Protein AF-A0A6B3EJI3-F1 (afdb_monomer_lite)

Sequence (1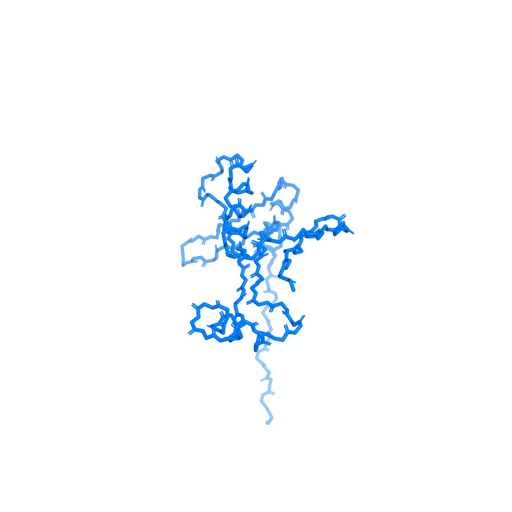16 aa):
TTHITARAGGRTWTFPTDGRPLTAFAAALRALSEAQLPHDGGCHFYGWAAFELAHLLHADPAATGDGPLLHALIPSVEVTLTGEETVVRAVDEAWLRKVADLLAEPTARQAPPEGR

pLDDT: mean 86.93, std 10.07, range [55.5, 97.5]

Structure (mmCIF, N/CA/C/O backbone):
data_AF-A0A6B3EJI3-F1
#
_entry.id   AF-A0A6B3EJI3-F1
#
loop_
_atom_site.group_PDB
_atom_site.id
_atom_site.type_symbol
_atom_site.label_atom_id
_atom_site.label_alt_id
_atom_site.label_comp_id
_atom_site.label_asym_id
_atom_site.label_entity_id
_atom_site.label_seq_id
_atom_site.pdbx_PDB_ins_code
_atom_site.Cartn_x
_atom_site.Cartn_y
_atom_site.Cartn_z
_atom_site.occupancy
_atom_site.B_iso_or_equiv
_atom_site.auth_seq_id
_atom_site.auth_comp_id
_atom_site.auth_asym_id
_atom_site.auth_atom_id
_atom_site.pdbx_PDB_model_num
ATOM 1 N N . THR A 1 1 ? 9.572 -6.338 -20.079 1.00 73.62 1 THR A N 1
ATOM 2 C CA . THR A 1 1 ? 8.275 -5.626 -19.997 1.00 73.62 1 THR A CA 1
ATOM 3 C C . THR A 1 1 ? 7.861 -5.497 -18.551 1.00 73.62 1 THR A C 1
ATOM 5 O O . THR A 1 1 ? 7.839 -6.504 -17.856 1.00 73.62 1 THR A O 1
ATOM 8 N N . THR A 1 2 ? 7.559 -4.289 -18.079 1.00 87.31 2 THR A N 1
ATOM 9 C CA . THR A 1 2 ? 7.134 -4.050 -16.693 1.00 87.31 2 THR A CA 1
ATOM 10 C C . THR A 1 2 ? 5.658 -4.389 -16.494 1.00 87.31 2 THR A C 1
ATOM 12 O O . THR A 1 2 ? 4.819 -4.140 -17.368 1.00 87.31 2 THR A O 1
ATOM 15 N N . HIS A 1 3 ? 5.329 -4.932 -15.328 1.00 93.50 3 HIS A N 1
ATOM 16 C CA . HIS A 1 3 ? 3.980 -5.337 -14.952 1.00 93.50 3 HIS A CA 1
ATOM 17 C C . HIS A 1 3 ? 3.655 -4.854 -13.535 1.00 93.50 3 HIS A C 1
ATOM 19 O O . HIS A 1 3 ? 4.554 -4.594 -12.738 1.00 93.50 3 HIS A O 1
ATOM 25 N N . ILE A 1 4 ? 2.367 -4.747 -13.222 1.00 95.06 4 ILE A N 1
ATOM 26 C CA . ILE A 1 4 ? 1.876 -4.563 -11.854 1.00 95.06 4 ILE A CA 1
ATOM 27 C C . ILE A 1 4 ? 1.189 -5.849 -11.435 1.00 95.06 4 ILE A C 1
ATOM 29 O O . ILE A 1 4 ? 0.410 -6.422 -12.198 1.00 95.06 4 ILE A O 1
ATOM 33 N N . THR A 1 5 ? 1.463 -6.276 -10.208 1.00 95.88 5 THR A N 1
ATOM 34 C CA . THR A 1 5 ? 0.767 -7.392 -9.577 1.00 95.88 5 THR A CA 1
ATOM 35 C C . THR A 1 5 ? -0.095 -6.861 -8.439 1.00 95.88 5 THR A C 1
ATOM 37 O O . THR A 1 5 ? 0.418 -6.230 -7.519 1.00 95.88 5 THR A O 1
ATOM 40 N N . ALA A 1 6 ? -1.397 -7.137 -8.490 1.00 94.44 6 ALA A N 1
ATOM 41 C CA . ALA A 1 6 ? -2.348 -6.853 -7.421 1.00 94.44 6 ALA A CA 1
ATOM 42 C C . ALA A 1 6 ? -2.742 -8.158 -6.721 1.00 94.44 6 ALA A C 1
ATOM 44 O O . ALA A 1 6 ? -2.923 -9.187 -7.377 1.00 94.44 6 ALA A O 1
ATOM 45 N N . ARG A 1 7 ? -2.887 -8.127 -5.393 1.00 94.75 7 ARG A N 1
ATOM 46 C CA . ARG A 1 7 ? -3.288 -9.293 -4.594 1.00 94.75 7 ARG A CA 1
ATOM 47 C C . ARG A 1 7 ? -4.350 -8.900 -3.576 1.00 94.75 7 ARG A C 1
ATOM 49 O O . ARG A 1 7 ? -4.154 -7.937 -2.845 1.00 94.75 7 ARG A O 1
ATOM 56 N N . ALA A 1 8 ? -5.451 -9.646 -3.517 1.00 91.81 8 ALA A N 1
ATOM 57 C CA . ALA A 1 8 ? -6.514 -9.433 -2.532 1.00 91.81 8 ALA A CA 1
ATOM 58 C C . ALA A 1 8 ? -7.351 -10.703 -2.327 1.00 91.81 8 ALA A C 1
ATOM 60 O O . ALA A 1 8 ? -7.764 -11.343 -3.296 1.00 91.81 8 ALA A O 1
ATOM 61 N N . GLY A 1 9 ? -7.631 -11.062 -1.069 1.00 89.12 9 GLY A N 1
ATOM 62 C CA . GLY A 1 9 ? -8.489 -12.208 -0.730 1.00 89.12 9 GLY A CA 1
ATOM 63 C C . GLY A 1 9 ? -8.024 -13.529 -1.355 1.00 89.12 9 GLY A C 1
ATOM 64 O O . GLY A 1 9 ? -8.828 -14.242 -1.947 1.00 89.12 9 GLY A O 1
ATOM 65 N N . GLY A 1 10 ? -6.714 -13.805 -1.326 1.00 93.31 10 GLY A N 1
ATOM 66 C CA . GLY A 1 10 ? -6.112 -15.001 -1.934 1.00 93.31 10 GLY A CA 1
ATOM 67 C C . GLY A 1 10 ? -6.032 -14.991 -3.466 1.00 93.31 10 GLY A C 1
ATOM 68 O O . GLY A 1 10 ? -5.473 -15.910 -4.056 1.00 93.31 10 GLY A O 1
ATOM 69 N N . ARG A 1 11 ? -6.551 -13.952 -4.129 1.00 96.31 11 ARG A N 1
ATOM 70 C CA . ARG A 1 11 ? -6.487 -13.792 -5.586 1.00 96.31 11 ARG A CA 1
ATOM 71 C C . ARG A 1 11 ? -5.293 -12.935 -5.982 1.00 96.31 11 ARG A C 1
ATOM 73 O O . ARG A 1 11 ? -4.899 -12.038 -5.238 1.00 96.31 11 ARG A O 1
ATOM 80 N N . THR A 1 12 ? -4.742 -13.216 -7.160 1.00 96.94 12 THR A N 1
ATOM 81 C CA . THR A 1 12 ? -3.637 -12.465 -7.767 1.00 96.94 12 THR A CA 1
ATOM 82 C C . THR A 1 12 ? -4.001 -12.101 -9.198 1.00 96.94 12 THR A C 1
ATOM 84 O O . THR A 1 12 ? -4.477 -12.950 -9.948 1.00 96.94 12 THR A O 1
ATOM 87 N N . TRP A 1 13 ? -3.743 -10.853 -9.572 1.00 96.00 13 TRP A N 1
ATOM 88 C CA . TRP A 1 13 ? -3.883 -10.355 -10.935 1.00 96.00 13 TRP A CA 1
ATOM 89 C C . TRP A 1 13 ? -2.580 -9.702 -11.371 1.00 96.00 13 TRP A C 1
ATOM 91 O O . TRP A 1 13 ? -1.953 -8.994 -10.582 1.00 96.00 13 TRP A O 1
ATOM 101 N N . THR A 1 14 ? -2.199 -9.906 -12.628 1.00 95.56 14 THR A N 1
ATOM 102 C CA . THR A 1 14 ? -1.005 -9.300 -13.221 1.00 95.56 14 THR A CA 1
ATOM 103 C C . THR A 1 14 ? -1.399 -8.566 -14.489 1.00 95.56 14 THR A C 1
ATOM 105 O O . THR A 1 14 ? -2.049 -9.136 -15.363 1.00 95.56 14 THR A O 1
ATOM 108 N N . PHE A 1 15 ? -0.992 -7.304 -14.584 1.00 93.12 15 PHE A N 1
ATOM 109 C CA . PHE A 1 15 ? -1.322 -6.428 -15.701 1.00 93.12 15 PHE A CA 1
ATOM 110 C C . PHE A 1 15 ? -0.040 -5.866 -16.324 1.00 93.12 15 PHE A C 1
ATOM 112 O O . PHE A 1 15 ? 0.831 -5.393 -15.583 1.00 93.12 15 PHE A O 1
ATOM 119 N N . PRO A 1 16 ? 0.108 -5.895 -17.661 1.00 93.00 16 PRO A N 1
ATOM 120 C CA . PRO A 1 16 ? 1.181 -5.167 -18.326 1.00 93.00 16 PRO A CA 1
ATOM 121 C C . PRO A 1 16 ? 0.989 -3.659 -18.123 1.00 93.00 16 PRO A C 1
ATOM 123 O O . PRO A 1 16 ? -0.125 -3.183 -17.920 1.00 93.00 16 PRO A O 1
ATOM 126 N N . THR A 1 17 ? 2.085 -2.903 -18.160 1.00 90.56 17 THR A N 1
ATOM 127 C CA . THR A 1 17 ? 2.055 -1.449 -17.897 1.00 90.56 17 THR A CA 1
ATOM 128 C C . THR A 1 17 ? 2.375 -0.586 -19.115 1.00 90.56 17 THR A C 1
ATOM 130 O O . THR A 1 17 ? 2.548 0.622 -18.971 1.00 90.56 17 THR A O 1
ATOM 133 N N . ASP A 1 18 ? 2.496 -1.187 -20.301 1.00 87.75 18 ASP A N 1
ATOM 134 C CA . ASP A 1 18 ? 2.763 -0.505 -21.577 1.00 87.75 18 ASP A CA 1
ATOM 135 C C . ASP A 1 18 ? 3.923 0.506 -21.514 1.00 87.75 18 ASP A C 1
ATOM 137 O O . ASP A 1 18 ? 3.852 1.612 -22.049 1.00 87.75 18 ASP A O 1
ATOM 141 N N . GLY A 1 19 ? 4.986 0.149 -20.783 1.00 86.19 19 GLY A N 1
ATOM 142 C CA . GLY A 1 19 ? 6.171 0.992 -20.593 1.00 86.19 19 GLY A CA 1
ATOM 143 C C . GLY A 1 19 ? 5.988 2.170 -19.627 1.00 86.19 19 GLY A C 1
ATOM 144 O O . GLY A 1 19 ? 6.914 2.955 -19.454 1.00 86.19 19 GLY A O 1
ATOM 145 N N . ARG A 1 20 ? 4.828 2.300 -18.969 1.00 89.69 20 ARG A N 1
ATOM 146 C CA . ARG A 1 20 ? 4.517 3.367 -17.997 1.00 89.69 20 ARG A CA 1
ATOM 147 C C . ARG A 1 20 ? 4.098 2.801 -16.630 1.00 89.69 20 ARG A C 1
ATOM 149 O O . ARG A 1 20 ? 2.997 3.083 -16.148 1.00 89.69 20 ARG A O 1
ATOM 156 N N . PRO A 1 21 ? 4.966 2.014 -15.970 1.00 91.62 21 PRO A N 1
ATOM 157 C CA . PRO A 1 21 ? 4.642 1.330 -14.717 1.00 91.62 21 PRO A CA 1
ATOM 158 C C . PRO A 1 21 ? 4.246 2.269 -13.579 1.00 91.62 21 PRO A C 1
ATOM 160 O O . PRO A 1 21 ? 3.272 1.985 -12.894 1.00 91.62 21 PRO A O 1
ATOM 163 N N . LEU A 1 22 ? 4.920 3.408 -13.399 1.00 93.38 22 LEU A N 1
ATOM 164 C CA . LEU A 1 22 ? 4.586 4.335 -12.311 1.00 93.38 22 LEU A CA 1
ATOM 165 C C . LEU A 1 22 ? 3.263 5.069 -12.538 1.00 93.38 22 LEU A C 1
ATOM 167 O O . LEU A 1 22 ? 2.512 5.279 -11.590 1.00 93.38 22 LEU A O 1
ATOM 171 N N . THR A 1 23 ? 2.932 5.398 -13.789 1.00 94.00 23 THR A N 1
ATOM 172 C CA . THR A 1 23 ? 1.622 5.968 -14.129 1.00 94.00 23 THR A CA 1
ATOM 173 C C . THR A 1 23 ? 0.506 4.964 -13.859 1.00 94.00 23 THR A C 1
ATOM 175 O O . THR A 1 23 ? -0.497 5.319 -13.242 1.00 94.00 23 THR A O 1
ATOM 178 N N . ALA A 1 24 ? 0.686 3.709 -14.280 1.00 94.44 24 ALA A N 1
ATOM 179 C CA . ALA A 1 24 ? -0.283 2.647 -14.030 1.00 94.44 24 ALA A CA 1
ATOM 180 C C . ALA A 1 24 ? -0.428 2.350 -12.525 1.00 94.44 24 ALA A C 1
ATOM 182 O O . ALA A 1 24 ? -1.543 2.181 -12.036 1.00 94.44 24 ALA A O 1
ATOM 183 N N . PHE A 1 25 ? 0.678 2.362 -11.775 1.00 94.56 25 PHE A N 1
ATOM 184 C CA . PHE A 1 25 ? 0.679 2.136 -10.331 1.00 94.56 25 PHE A CA 1
ATOM 185 C C . PHE A 1 25 ? -0.037 3.266 -9.587 1.00 94.56 25 PHE A C 1
ATOM 187 O O . PHE A 1 25 ? -0.935 3.005 -8.792 1.00 94.56 25 PHE A O 1
ATOM 194 N N . ALA A 1 26 ? 0.274 4.525 -9.909 1.00 93.81 26 ALA A N 1
ATOM 195 C CA . ALA A 1 26 ? -0.406 5.684 -9.335 1.00 93.81 26 ALA A CA 1
ATOM 196 C C . ALA A 1 26 ? -1.908 5.701 -9.664 1.00 93.81 26 ALA A C 1
ATOM 198 O O . ALA A 1 26 ? -2.726 6.022 -8.804 1.00 93.81 26 ALA A O 1
ATOM 199 N N . ALA A 1 27 ? -2.288 5.317 -10.888 1.00 93.50 27 ALA A N 1
ATOM 200 C CA . ALA A 1 27 ? -3.691 5.190 -11.270 1.00 93.50 27 ALA A CA 1
ATOM 201 C C . ALA A 1 27 ? -4.416 4.106 -10.456 1.00 93.50 27 ALA A C 1
ATOM 203 O O . ALA A 1 27 ? -5.547 4.332 -10.031 1.00 93.50 27 ALA A O 1
ATOM 204 N N . ALA A 1 28 ? -3.762 2.969 -10.192 1.00 91.94 28 ALA A N 1
ATOM 205 C CA . ALA A 1 28 ? -4.317 1.910 -9.354 1.00 91.94 28 ALA A CA 1
ATOM 206 C C . ALA A 1 28 ? -4.524 2.371 -7.901 1.00 91.94 28 ALA A C 1
ATOM 208 O O . ALA A 1 28 ? -5.599 2.152 -7.348 1.00 91.94 28 ALA A O 1
ATOM 209 N N . LEU A 1 29 ? -3.544 3.058 -7.297 1.00 91.12 29 LEU A N 1
ATOM 210 C CA . LEU A 1 29 ? -3.692 3.599 -5.938 1.00 91.12 29 LEU A CA 1
ATOM 211 C C . LEU A 1 29 ? -4.812 4.641 -5.855 1.00 91.12 29 LEU A C 1
ATOM 213 O O . LEU A 1 29 ? -5.619 4.605 -4.930 1.00 91.12 29 LEU A O 1
ATOM 217 N N . ARG A 1 30 ? -4.910 5.531 -6.849 1.00 90.81 30 ARG A N 1
ATOM 218 C CA . ARG A 1 30 ? -5.996 6.514 -6.916 1.00 90.81 30 ARG A CA 1
ATOM 219 C C . ARG A 1 30 ? -7.364 5.836 -7.002 1.00 90.81 30 ARG A C 1
ATOM 221 O O . ARG A 1 30 ? -8.247 6.186 -6.233 1.00 90.81 30 ARG A O 1
ATOM 228 N N . ALA A 1 31 ? -7.514 4.835 -7.870 1.00 89.62 31 ALA A N 1
ATOM 229 C CA . ALA A 1 31 ? -8.766 4.091 -7.996 1.00 89.62 31 ALA A CA 1
ATOM 230 C C . ALA A 1 31 ? -9.160 3.382 -6.687 1.00 89.62 31 ALA A C 1
ATOM 232 O O . ALA A 1 31 ? -10.336 3.346 -6.337 1.00 89.62 31 ALA A O 1
ATOM 233 N N . LEU A 1 32 ? -8.186 2.852 -5.937 1.00 86.50 32 LEU A N 1
ATOM 234 C CA . LEU A 1 32 ? -8.439 2.268 -4.617 1.00 86.50 32 LEU A CA 1
ATOM 235 C C . LEU A 1 32 ? -8.894 3.324 -3.601 1.00 86.50 32 LEU A C 1
ATOM 237 O O . LEU A 1 32 ? -9.859 3.091 -2.877 1.00 86.50 32 LEU A O 1
ATOM 241 N N . SER A 1 33 ? -8.245 4.490 -3.591 1.00 84.75 33 SER A N 1
ATOM 242 C CA . SER A 1 33 ? -8.621 5.599 -2.711 1.00 84.75 33 SER A CA 1
ATOM 243 C C . SER A 1 33 ? -10.012 6.155 -3.024 1.00 84.75 33 SER A C 1
ATOM 245 O O . SER A 1 33 ? -10.707 6.564 -2.104 1.00 84.75 33 SER A O 1
ATOM 247 N N . GLU A 1 34 ? -10.416 6.194 -4.296 1.00 85.62 34 GLU A N 1
ATOM 248 C CA . GLU A 1 34 ? -11.751 6.641 -4.722 1.00 85.62 34 GLU A CA 1
ATOM 249 C C . GLU A 1 34 ? -12.841 5.607 -4.398 1.00 85.62 34 GLU A C 1
ATOM 251 O O . GLU A 1 34 ? -13.985 5.972 -4.129 1.00 85.62 34 GLU A O 1
ATOM 256 N N . ALA A 1 35 ? -12.499 4.315 -4.415 1.00 82.50 35 ALA A N 1
ATOM 257 C CA . ALA A 1 35 ? -13.428 3.233 -4.098 1.00 82.50 35 ALA A CA 1
ATOM 258 C C . ALA A 1 35 ? -13.728 3.113 -2.594 1.00 82.50 35 ALA A C 1
ATOM 260 O O . ALA A 1 35 ? -14.774 2.580 -2.216 1.00 82.50 35 ALA A O 1
ATOM 261 N N . GLN A 1 36 ? -12.832 3.588 -1.727 1.00 74.12 36 GLN A N 1
ATOM 262 C CA . GLN A 1 36 ? -13.107 3.690 -0.298 1.00 74.12 36 GLN A CA 1
ATOM 263 C C . GLN A 1 36 ? -13.965 4.931 -0.023 1.00 74.12 36 GLN A C 1
ATOM 265 O O . GLN A 1 36 ? -13.555 6.059 -0.279 1.00 74.12 36 GLN A O 1
ATOM 270 N N . LEU A 1 37 ? -15.171 4.711 0.517 1.00 59.16 37 LEU A N 1
ATOM 271 C CA . LEU A 1 37 ? -16.034 5.781 1.029 1.00 59.16 37 LEU A CA 1
ATOM 272 C C . LEU A 1 37 ? -15.233 6.683 1.981 1.00 59.16 37 LEU A C 1
ATOM 274 O O . LEU A 1 37 ? -14.395 6.150 2.719 1.00 59.16 37 LEU A O 1
ATOM 278 N N . PRO A 1 38 ? -15.496 8.004 2.011 1.00 56.31 38 PRO A N 1
ATOM 279 C CA . PRO A 1 38 ? -14.768 8.944 2.853 1.00 56.31 38 PRO A CA 1
ATOM 280 C C . PRO A 1 38 ? -15.012 8.616 4.329 1.00 56.31 38 PRO A C 1
ATOM 282 O O . PRO A 1 38 ? -15.958 9.091 4.946 1.00 56.31 38 PRO A O 1
ATOM 285 N N . HIS A 1 39 ? -14.164 7.758 4.885 1.00 57.22 39 HIS A N 1
ATOM 286 C CA . HIS A 1 39 ? -13.963 7.647 6.318 1.00 57.22 39 HIS A CA 1
ATOM 287 C C . HIS A 1 39 ? -13.020 8.787 6.697 1.00 57.22 39 HIS A C 1
ATOM 289 O O . HIS A 1 39 ? -12.032 9.020 5.994 1.00 57.22 39 HIS A O 1
ATOM 295 N N . ASP A 1 40 ? -13.335 9.509 7.771 1.00 57.34 40 ASP A N 1
ATOM 296 C CA . ASP A 1 40 ? -12.591 10.686 8.232 1.00 57.34 40 ASP A CA 1
ATOM 297 C C . ASP A 1 40 ? -11.090 10.400 8.314 1.00 57.34 40 ASP A C 1
ATOM 299 O O . ASP A 1 40 ? -10.664 9.797 9.285 1.00 57.34 40 ASP A O 1
ATOM 303 N N . GLY A 1 41 ? -10.276 10.794 7.327 1.00 63.69 41 GLY A N 1
ATOM 304 C CA . GLY A 1 41 ? -8.822 10.546 7.309 1.00 63.69 41 GLY A CA 1
ATOM 305 C C . GLY A 1 41 ? -8.265 9.859 6.056 1.00 63.69 41 GLY A C 1
ATOM 306 O O . GLY A 1 41 ? -7.054 9.854 5.877 1.00 63.69 41 GLY A O 1
ATOM 307 N N . GLY A 1 42 ? -9.115 9.356 5.153 1.00 70.69 42 GLY A N 1
ATOM 308 C CA . GLY A 1 42 ? -8.681 8.807 3.861 1.00 70.69 42 GLY A CA 1
ATOM 309 C C . GLY A 1 42 ? -7.966 7.450 3.938 1.00 70.69 42 GLY A C 1
ATOM 310 O O . GLY A 1 42 ? -7.882 6.819 4.990 1.00 70.69 42 GLY A O 1
ATOM 311 N N . CYS A 1 43 ? -7.493 6.971 2.783 1.00 77.31 43 CYS A N 1
ATOM 312 C CA . CYS A 1 43 ? -6.751 5.717 2.670 1.00 77.31 43 CYS A CA 1
ATOM 313 C C . CYS A 1 43 ? -5.247 5.965 2.783 1.00 77.31 43 CYS A C 1
ATOM 315 O O . CYS A 1 43 ? -4.657 6.638 1.933 1.00 77.31 43 CYS A O 1
ATOM 317 N N . HIS A 1 44 ? -4.612 5.356 3.781 1.00 87.31 44 HIS A N 1
ATOM 318 C CA . HIS A 1 44 ? -3.161 5.319 3.875 1.00 87.31 44 HIS A CA 1
ATOM 319 C C . HIS A 1 44 ? -2.593 4.105 3.142 1.00 87.31 44 HIS A C 1
ATOM 321 O O . HIS A 1 44 ? -3.075 2.977 3.269 1.00 87.31 44 HIS A O 1
ATOM 327 N N . PHE A 1 45 ? -1.535 4.357 2.377 1.00 91.12 45 PHE A N 1
ATOM 328 C CA . PHE A 1 45 ? -0.781 3.333 1.672 1.00 91.12 45 PHE A CA 1
ATOM 329 C C . PHE A 1 45 ? 0.580 3.174 2.332 1.00 91.12 45 PHE A C 1
ATOM 331 O O . PHE A 1 45 ? 1.291 4.153 2.554 1.00 91.12 45 PHE A O 1
ATOM 338 N N . TYR A 1 46 ? 0.961 1.928 2.584 1.00 93.56 46 TYR A N 1
ATOM 339 C CA . TYR A 1 46 ? 2.252 1.582 3.166 1.00 93.56 46 TYR A CA 1
ATOM 340 C C . TYR A 1 46 ? 3.032 0.709 2.214 1.00 93.56 46 TYR A C 1
ATOM 342 O O . TYR A 1 46 ? 2.452 -0.078 1.472 1.00 93.56 46 TYR A O 1
ATOM 350 N N . GLY A 1 47 ? 4.352 0.807 2.243 1.00 95.38 47 GLY A N 1
ATOM 351 C CA . GLY A 1 47 ? 5.160 0.004 1.352 1.00 95.38 47 GLY A CA 1
ATOM 352 C C . GLY A 1 47 ? 6.605 0.439 1.296 1.00 95.38 47 GLY A C 1
ATOM 353 O O . GLY A 1 47 ? 7.114 1.086 2.208 1.00 95.38 47 GLY A O 1
ATOM 354 N N . TRP A 1 48 ? 7.264 0.046 0.216 1.00 97.50 48 TRP A N 1
ATOM 355 C CA . TRP A 1 48 ? 8.686 0.270 0.016 1.00 97.50 48 TRP A CA 1
ATOM 356 C C . TRP A 1 48 ? 9.002 0.381 -1.475 1.00 97.50 48 TRP A C 1
ATOM 358 O O . TRP A 1 48 ? 8.293 -0.171 -2.319 1.00 97.50 48 TRP A O 1
ATOM 368 N N . ALA A 1 49 ? 10.089 1.082 -1.782 1.00 96.69 49 ALA A N 1
ATOM 369 C CA . ALA A 1 49 ? 10.661 1.188 -3.117 1.00 96.69 49 ALA A CA 1
ATOM 370 C C . ALA A 1 49 ? 12.065 0.574 -3.119 1.00 96.69 49 ALA A C 1
ATOM 372 O O . ALA A 1 49 ? 12.848 0.820 -2.201 1.00 96.69 49 ALA A O 1
ATOM 373 N N . ALA A 1 50 ? 12.363 -0.238 -4.131 1.00 95.75 50 ALA A N 1
ATOM 374 C CA . ALA A 1 50 ? 13.683 -0.813 -4.344 1.00 95.75 50 ALA A CA 1
ATOM 375 C C . ALA A 1 50 ? 14.665 0.272 -4.796 1.00 95.75 50 ALA A C 1
ATOM 377 O O . ALA A 1 50 ? 14.269 1.250 -5.435 1.00 95.75 50 ALA A O 1
ATOM 378 N N . PHE A 1 51 ? 15.957 0.058 -4.555 1.00 93.50 51 PHE A N 1
ATOM 379 C CA . PHE A 1 51 ? 17.001 0.916 -5.116 1.00 93.50 51 PHE A CA 1
ATOM 380 C C . PHE A 1 51 ? 16.941 0.929 -6.654 1.00 93.50 51 PHE A C 1
ATOM 382 O O . PHE A 1 51 ? 17.045 1.976 -7.293 1.00 93.50 51 PHE A O 1
ATOM 389 N N . GLU A 1 52 ? 16.662 -0.230 -7.243 1.00 93.50 52 GLU A N 1
ATOM 390 C CA . GLU A 1 52 ? 16.558 -0.490 -8.675 1.00 93.50 52 GLU A CA 1
ATOM 391 C C . GLU A 1 52 ? 15.457 0.337 -9.352 1.00 93.50 52 GLU A C 1
ATOM 393 O O . GLU A 1 52 ? 15.506 0.559 -10.563 1.00 93.50 52 GLU A O 1
ATOM 398 N N . LEU A 1 53 ? 14.497 0.876 -8.588 1.00 92.19 53 LEU A N 1
ATOM 399 C CA . LEU A 1 53 ? 13.512 1.817 -9.115 1.00 92.19 53 LEU A CA 1
ATOM 400 C C . LEU A 1 53 ? 14.177 3.066 -9.721 1.00 92.19 53 LEU A C 1
ATOM 402 O O . LEU A 1 53 ? 13.663 3.631 -10.686 1.00 92.19 53 LEU A O 1
ATOM 406 N N . ALA A 1 54 ? 15.340 3.479 -9.211 1.00 91.19 54 ALA A N 1
ATOM 407 C CA . ALA A 1 54 ? 16.090 4.600 -9.767 1.00 91.19 54 ALA A CA 1
ATOM 408 C C . ALA A 1 54 ? 16.546 4.338 -11.213 1.00 91.19 54 ALA A C 1
ATOM 410 O O . ALA A 1 54 ? 16.549 5.262 -12.028 1.00 91.19 54 ALA A O 1
ATOM 411 N N . HIS A 1 55 ? 16.869 3.086 -11.562 1.00 88.81 55 HIS A N 1
ATOM 412 C CA . HIS A 1 55 ? 17.271 2.732 -12.924 1.00 88.81 55 HIS A CA 1
ATOM 413 C C . HIS A 1 55 ? 16.134 2.921 -13.923 1.00 88.81 55 HIS A C 1
ATOM 415 O O . HIS A 1 55 ? 16.354 3.438 -15.014 1.00 88.81 55 HIS A O 1
ATOM 421 N N . LEU A 1 56 ? 14.908 2.602 -13.507 1.00 88.50 56 LEU A N 1
ATOM 422 C CA . LEU A 1 56 ? 13.709 2.851 -14.300 1.00 88.50 56 LEU A CA 1
ATOM 423 C C . LEU A 1 56 ? 13.443 4.350 -14.522 1.00 88.50 56 LEU A C 1
ATOM 425 O O . LEU A 1 56 ? 12.911 4.730 -15.561 1.00 88.50 56 LEU A O 1
ATOM 429 N N . LEU A 1 57 ? 13.770 5.189 -13.537 1.00 87.19 57 LEU A N 1
ATOM 430 C CA . LEU A 1 57 ? 13.476 6.624 -13.555 1.00 87.19 57 LEU A CA 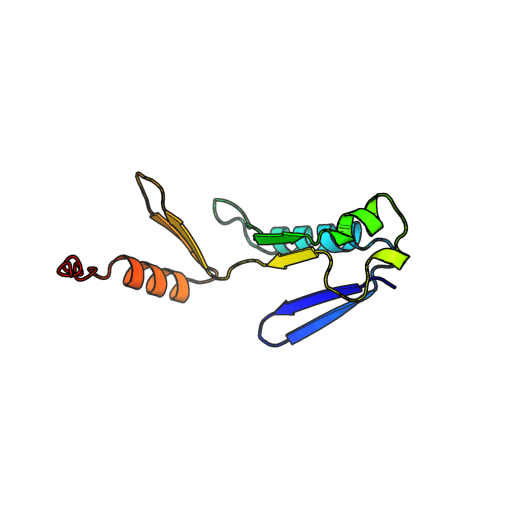1
ATOM 431 C C . LEU A 1 57 ? 14.527 7.461 -14.292 1.00 87.19 57 LEU A C 1
ATOM 433 O O . LEU A 1 57 ? 14.181 8.463 -14.917 1.00 87.19 57 LEU A O 1
ATOM 437 N N . HIS A 1 58 ? 15.804 7.093 -14.177 1.00 85.06 58 HIS A N 1
ATOM 438 C CA . HIS A 1 58 ? 16.912 7.991 -14.517 1.00 85.06 58 HIS A CA 1
ATOM 439 C C . HIS A 1 58 ? 18.059 7.337 -15.285 1.00 85.06 58 HIS A C 1
ATOM 441 O O . HIS A 1 58 ? 18.962 8.048 -15.723 1.00 85.06 58 HIS A O 1
ATOM 447 N N . ALA A 1 59 ? 18.061 6.013 -15.433 1.00 82.06 59 ALA A N 1
ATOM 448 C CA . ALA A 1 59 ? 19.155 5.297 -16.075 1.00 82.06 59 ALA A CA 1
ATOM 449 C C . ALA A 1 59 ? 18.616 4.283 -17.093 1.00 82.06 59 ALA A C 1
ATOM 451 O O . ALA A 1 59 ? 17.664 4.575 -17.813 1.00 82.06 59 ALA A O 1
ATOM 452 N N . ASP A 1 60 ? 19.263 3.123 -17.190 1.00 83.62 60 ASP A N 1
ATOM 453 C CA . ASP A 1 60 ? 18.871 2.043 -18.085 1.00 83.62 60 ASP A CA 1
ATOM 454 C C . ASP A 1 60 ? 17.781 1.162 -17.443 1.00 83.62 60 ASP A C 1
ATOM 456 O O . ASP A 1 60 ? 18.063 0.462 -16.464 1.00 83.62 60 ASP A O 1
ATOM 460 N N . PRO A 1 61 ? 16.553 1.117 -17.997 1.00 81.38 61 PRO A N 1
ATOM 461 C CA . PRO A 1 61 ? 15.497 0.239 -17.503 1.00 81.38 61 PRO A CA 1
ATOM 462 C C . PRO A 1 61 ? 15.866 -1.251 -17.532 1.00 81.38 61 PRO A C 1
ATOM 464 O O . PRO A 1 61 ? 15.286 -2.026 -16.771 1.00 81.38 61 PRO A O 1
ATOM 467 N N . ALA A 1 62 ? 16.820 -1.676 -18.369 1.00 83.12 62 ALA A N 1
ATOM 468 C CA . ALA A 1 62 ? 17.291 -3.060 -18.399 1.00 83.12 62 ALA A CA 1
ATOM 469 C C . ALA A 1 62 ? 18.056 -3.461 -17.122 1.00 83.12 62 ALA A C 1
ATOM 471 O O . ALA A 1 62 ? 18.131 -4.645 -16.804 1.00 83.12 62 ALA A O 1
ATOM 472 N N . ALA A 1 63 ? 18.560 -2.490 -16.351 1.00 84.56 63 ALA A N 1
ATOM 473 C CA . ALA A 1 63 ? 19.271 -2.718 -15.092 1.00 84.56 63 ALA A CA 1
ATOM 474 C C . ALA A 1 63 ? 18.344 -2.883 -13.870 1.00 84.56 63 ALA A C 1
ATOM 476 O O . ALA A 1 63 ? 18.821 -3.003 -12.746 1.00 84.56 63 ALA A O 1
ATOM 477 N N . THR A 1 64 ? 17.021 -2.882 -14.063 1.00 84.50 64 THR A N 1
ATOM 478 C CA . THR A 1 64 ? 16.040 -3.008 -12.968 1.00 84.50 64 THR A CA 1
ATOM 479 C C . THR A 1 64 ? 15.964 -4.415 -12.357 1.00 84.50 64 THR A C 1
ATOM 481 O O . THR A 1 64 ? 15.475 -4.569 -11.240 1.00 84.50 64 THR A O 1
ATOM 484 N N . GLY A 1 65 ? 16.469 -5.436 -13.058 1.00 85.56 65 GLY A N 1
ATOM 485 C CA . GLY A 1 65 ? 16.365 -6.836 -12.641 1.00 85.56 65 GLY A CA 1
ATOM 486 C C . GLY A 1 65 ? 14.930 -7.383 -12.694 1.00 85.56 65 GLY A C 1
ATOM 487 O O . GLY A 1 65 ? 14.021 -6.750 -13.228 1.00 85.56 65 GLY A O 1
ATOM 488 N N . ASP A 1 66 ? 14.727 -8.580 -12.133 1.00 86.50 66 ASP A N 1
ATOM 489 C CA . ASP A 1 66 ? 13.433 -9.292 -12.169 1.00 86.50 66 ASP A CA 1
ATOM 490 C C . ASP A 1 66 ? 12.591 -9.117 -10.887 1.00 86.50 66 ASP A C 1
ATOM 492 O O . ASP A 1 66 ? 11.477 -9.636 -10.778 1.00 86.50 66 ASP A O 1
ATOM 496 N N . GLY A 1 67 ? 13.128 -8.412 -9.886 1.00 89.69 67 GLY A N 1
ATOM 497 C CA . GLY A 1 67 ? 12.482 -8.203 -8.591 1.00 89.69 67 GLY A CA 1
ATOM 498 C C . GLY A 1 67 ? 11.396 -7.115 -8.606 1.00 89.69 67 GLY A C 1
ATOM 499 O O . GLY A 1 67 ? 11.348 -6.275 -9.507 1.00 89.69 67 GLY A O 1
ATOM 500 N N . PRO A 1 68 ? 10.510 -7.085 -7.592 1.00 93.44 68 PRO A N 1
ATOM 501 C CA . PRO A 1 68 ? 9.565 -5.985 -7.435 1.00 93.44 68 PRO A CA 1
ATOM 502 C C . PRO A 1 68 ? 10.303 -4.668 -7.149 1.00 93.44 68 PRO A C 1
ATOM 504 O O . PRO A 1 68 ? 11.085 -4.584 -6.211 1.00 93.44 68 PRO A O 1
ATOM 507 N N . LEU A 1 69 ? 10.015 -3.630 -7.940 1.00 94.69 69 LEU A N 1
ATOM 508 C CA . LEU A 1 69 ? 10.648 -2.306 -7.809 1.00 94.69 69 LEU A CA 1
ATOM 509 C C . LEU A 1 69 ? 9.931 -1.385 -6.819 1.00 94.69 69 LEU A C 1
ATOM 511 O O . LEU A 1 69 ? 10.530 -0.478 -6.251 1.00 94.69 69 LEU A O 1
ATOM 515 N N . LEU A 1 70 ? 8.628 -1.582 -6.654 1.00 95.69 70 LEU A N 1
ATOM 516 C CA . LEU A 1 70 ? 7.769 -0.783 -5.794 1.00 95.69 70 LEU A CA 1
ATOM 517 C C . LEU A 1 70 ? 6.642 -1.673 -5.291 1.00 95.69 70 LEU A C 1
ATOM 519 O O . LEU A 1 70 ? 6.014 -2.401 -6.065 1.00 95.69 70 LEU A O 1
ATOM 523 N N . HIS A 1 71 ? 6.377 -1.600 -3.996 1.00 96.25 71 HIS A N 1
ATOM 524 C CA . HIS A 1 71 ? 5.287 -2.311 -3.360 1.00 96.25 71 HIS A CA 1
ATOM 525 C C . HIS A 1 71 ? 4.484 -1.341 -2.507 1.00 96.25 71 HIS A C 1
ATOM 527 O O . HIS A 1 71 ? 5.068 -0.535 -1.790 1.00 96.25 71 HIS A O 1
ATOM 533 N N . ALA A 1 72 ? 3.159 -1.440 -2.572 1.00 95.69 72 ALA A N 1
ATOM 534 C CA . ALA A 1 72 ? 2.253 -0.743 -1.674 1.00 95.69 72 ALA A CA 1
ATOM 535 C C . ALA A 1 72 ? 1.115 -1.678 -1.260 1.00 95.69 72 ALA A C 1
ATOM 537 O O . ALA A 1 72 ? 0.697 -2.545 -2.032 1.00 95.69 72 ALA A O 1
ATOM 538 N N . LEU A 1 73 ? 0.611 -1.477 -0.050 1.00 93.12 73 LEU A N 1
ATOM 539 C CA . LEU A 1 73 ? -0.529 -2.172 0.522 1.00 93.12 73 LEU A CA 1
ATOM 540 C C . LEU A 1 73 ? -1.451 -1.177 1.226 1.00 93.12 73 LEU A C 1
ATOM 542 O O . LEU A 1 73 ? -1.006 -0.129 1.696 1.00 93.12 73 LEU A O 1
ATOM 546 N N . ILE A 1 74 ? -2.725 -1.551 1.320 1.00 89.50 74 ILE A N 1
ATOM 547 C CA . ILE A 1 74 ? -3.710 -0.908 2.190 1.00 89.50 74 ILE A CA 1
ATOM 548 C C . ILE A 1 74 ? -3.956 -1.878 3.345 1.00 89.50 74 ILE A C 1
ATOM 550 O O . ILE A 1 74 ? -4.333 -3.029 3.089 1.00 89.50 74 ILE A O 1
ATOM 554 N N . PRO A 1 75 ? -3.721 -1.475 4.598 1.00 90.62 75 PRO A N 1
ATOM 555 C CA . PRO A 1 75 ? -3.940 -2.356 5.726 1.00 90.62 75 PRO A CA 1
ATOM 556 C C . PRO A 1 75 ? -5.443 -2.554 5.959 1.00 90.62 75 PRO A C 1
ATOM 558 O O . PRO A 1 75 ? -6.242 -1.633 5.809 1.00 90.62 75 PRO A O 1
ATOM 561 N N . SER A 1 76 ? -5.841 -3.764 6.360 1.00 89.12 76 SER A N 1
ATOM 562 C CA . SER A 1 76 ? -7.225 -4.019 6.793 1.00 89.12 76 SER A CA 1
ATOM 563 C C . SER A 1 76 ? -7.549 -3.353 8.132 1.00 89.12 76 SER A C 1
ATOM 565 O O . SER A 1 76 ? -8.712 -3.081 8.419 1.00 89.12 76 SER A O 1
ATOM 567 N N . VAL A 1 77 ? -6.517 -3.110 8.943 1.00 91.94 77 VAL A N 1
ATOM 568 C CA . VAL A 1 77 ? -6.587 -2.391 10.212 1.00 91.94 77 VAL A CA 1
ATOM 569 C C . VAL A 1 77 ? -5.356 -1.508 10.335 1.00 91.94 77 VAL A C 1
ATOM 571 O O . VAL A 1 77 ? -4.233 -1.989 10.195 1.00 91.94 77 VAL A O 1
ATOM 574 N N . GLU A 1 78 ? -5.569 -0.243 10.656 1.00 92.69 78 GLU A N 1
ATOM 575 C CA . GLU A 1 78 ? -4.533 0.705 11.035 1.00 92.69 78 GLU A CA 1
ATOM 576 C C . GLU A 1 78 ? -4.762 1.155 12.480 1.00 92.69 78 GLU A C 1
ATOM 578 O O . GLU A 1 78 ? -5.876 1.517 12.859 1.00 92.69 78 GLU A O 1
ATOM 583 N N . VAL A 1 79 ? -3.699 1.122 13.287 1.00 93.38 79 VAL A N 1
ATOM 584 C CA . VAL A 1 79 ? -3.698 1.622 14.665 1.00 93.38 79 VAL A CA 1
ATOM 585 C C . VAL A 1 79 ? -2.654 2.720 14.766 1.00 93.38 79 VAL A C 1
ATOM 587 O O . VAL A 1 79 ? -1.466 2.477 14.557 1.00 93.38 79 VAL A O 1
ATOM 590 N N . THR A 1 80 ? -3.092 3.925 15.105 1.00 92.00 80 THR A N 1
ATOM 591 C CA . THR A 1 80 ? -2.216 5.065 15.360 1.00 92.00 80 THR A CA 1
ATOM 592 C C . THR A 1 80 ? -2.202 5.349 16.852 1.00 92.00 80 THR A C 1
ATOM 594 O O . THR A 1 80 ? -3.215 5.743 17.428 1.00 92.00 80 THR A O 1
ATOM 597 N N . LEU A 1 81 ? -1.042 5.148 17.473 1.00 91.56 81 LEU A N 1
ATOM 598 C CA . LEU A 1 81 ? -0.800 5.519 18.862 1.00 91.56 81 LEU A CA 1
ATOM 599 C C . LEU A 1 81 ? -0.245 6.939 18.890 1.00 91.56 81 LEU A C 1
ATOM 601 O O . LEU A 1 81 ? 0.833 7.201 18.355 1.00 91.56 81 LEU A O 1
ATOM 605 N N . THR A 1 82 ? -0.980 7.849 19.512 1.00 86.56 82 THR A N 1
ATOM 606 C CA . THR A 1 82 ? -0.503 9.200 19.813 1.00 86.56 82 THR A CA 1
ATOM 607 C C . THR A 1 82 ? -0.270 9.332 21.318 1.00 86.56 82 THR A C 1
ATOM 609 O O . THR A 1 82 ? -0.555 8.413 22.086 1.00 86.56 82 THR A O 1
ATOM 612 N N . GLY A 1 83 ? 0.272 10.467 21.759 1.00 85.50 83 GLY A N 1
ATOM 613 C CA . GLY A 1 83 ? 0.436 10.730 23.191 1.00 85.50 83 GLY A CA 1
ATOM 614 C C . GLY A 1 83 ? -0.887 10.921 23.945 1.00 85.50 83 GLY A C 1
ATOM 615 O O . GLY A 1 83 ? -0.912 10.732 25.157 1.00 85.50 83 GLY A O 1
ATOM 616 N N . GLU A 1 84 ? -1.967 11.286 23.247 1.00 87.88 84 GLU A N 1
ATOM 617 C CA . GLU A 1 84 ? -3.258 11.653 23.852 1.00 87.88 84 GLU A CA 1
ATOM 618 C C . GLU A 1 84 ? -4.343 10.601 23.596 1.00 87.88 84 GLU A C 1
ATOM 620 O O . GLU A 1 84 ? -5.170 10.331 24.465 1.00 87.88 84 GLU A O 1
ATOM 625 N N . GLU A 1 85 ? -4.316 9.969 22.423 1.00 89.00 85 GLU A N 1
ATOM 626 C CA . GLU A 1 85 ? -5.333 9.017 21.990 1.00 89.00 85 GLU A CA 1
ATOM 627 C C . GLU A 1 85 ? -4.771 7.870 21.140 1.00 89.00 85 GLU A C 1
ATOM 629 O O . GLU A 1 85 ? -3.693 7.951 20.542 1.00 89.00 85 GLU A O 1
ATOM 634 N N . THR A 1 86 ? -5.543 6.786 21.068 1.00 91.62 86 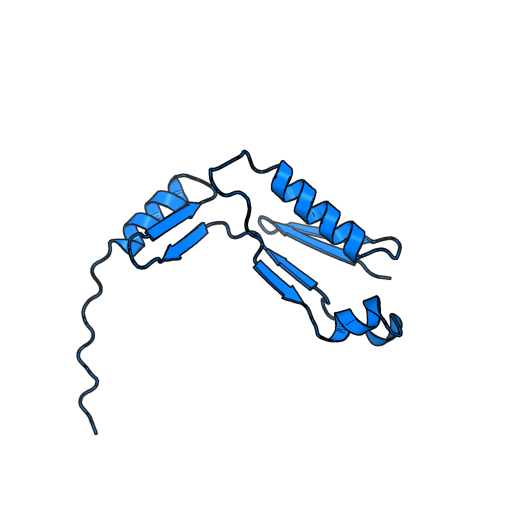THR A N 1
ATOM 635 C CA . THR A 1 86 ? -5.331 5.696 20.115 1.00 91.62 86 THR A CA 1
ATOM 636 C C . THR A 1 86 ? -6.449 5.718 19.087 1.00 91.62 86 THR A C 1
ATOM 638 O O . THR A 1 86 ? -7.615 5.538 19.435 1.00 91.62 86 THR A O 1
ATOM 641 N N . VAL A 1 87 ? -6.092 5.910 17.820 1.00 90.88 87 VAL A N 1
ATOM 642 C CA . VAL A 1 87 ? -7.040 5.911 16.703 1.00 90.88 87 VAL A CA 1
ATOM 643 C C . VAL A 1 87 ? -6.966 4.562 15.999 1.00 90.88 87 VAL A C 1
ATOM 645 O O . VAL A 1 87 ? -5.897 4.159 15.540 1.00 90.88 87 VAL A O 1
ATOM 648 N N . VAL A 1 88 ? -8.099 3.862 15.904 1.00 91.44 88 VAL A N 1
ATOM 649 C CA . VAL A 1 88 ? -8.214 2.585 15.183 1.00 91.44 88 VAL A CA 1
ATOM 650 C C . VAL A 1 88 ? -9.101 2.771 13.960 1.00 91.44 88 VAL A C 1
ATOM 652 O O . VAL A 1 88 ? -10.239 3.227 14.066 1.00 91.44 88 VAL A O 1
ATOM 655 N N . ARG A 1 89 ? -8.590 2.376 12.796 1.00 88.88 89 ARG A N 1
ATOM 656 C CA . ARG A 1 89 ? -9.317 2.350 11.524 1.00 88.88 89 ARG A CA 1
ATOM 657 C C . ARG A 1 89 ? -9.352 0.922 11.026 1.00 88.88 89 ARG A C 1
ATOM 659 O O . ARG A 1 89 ? -8.315 0.270 10.975 1.00 88.88 89 ARG A O 1
ATOM 666 N N . ALA A 1 90 ? -10.522 0.431 10.650 1.00 89.62 90 ALA A N 1
ATOM 667 C CA . ALA A 1 90 ? -10.682 -0.933 10.171 1.00 89.62 90 ALA A CA 1
ATOM 668 C C . ALA A 1 90 ? -11.646 -0.985 8.988 1.00 89.62 90 ALA A C 1
ATOM 670 O O . ALA A 1 90 ? -12.513 -0.126 8.843 1.00 89.62 90 ALA A O 1
ATOM 671 N N . VAL A 1 91 ? -11.496 -2.013 8.154 1.00 86.56 91 VAL A N 1
ATOM 672 C CA . VAL A 1 91 ? -12.362 -2.251 6.986 1.00 86.56 91 VAL A CA 1
ATOM 673 C C . VAL A 1 91 ? -13.795 -2.643 7.353 1.00 86.56 91 VAL A C 1
ATOM 675 O O . VAL A 1 91 ? -14.685 -2.522 6.516 1.00 86.56 91 VAL A O 1
ATOM 678 N N . ASP A 1 92 ? -14.018 -3.112 8.582 1.00 88.88 92 ASP A N 1
ATOM 679 C CA . ASP A 1 92 ? -15.333 -3.441 9.122 1.00 88.88 92 ASP A CA 1
ATOM 680 C C . ASP A 1 92 ? -15.364 -3.330 10.659 1.00 88.88 92 ASP A C 1
ATOM 682 O O . ASP A 1 92 ? -14.335 -3.209 11.334 1.00 88.88 92 ASP A O 1
ATOM 686 N N . GLU A 1 93 ? -16.575 -3.365 11.220 1.00 90.06 93 GLU A N 1
ATOM 687 C CA . GLU A 1 93 ? -16.800 -3.248 12.664 1.00 90.06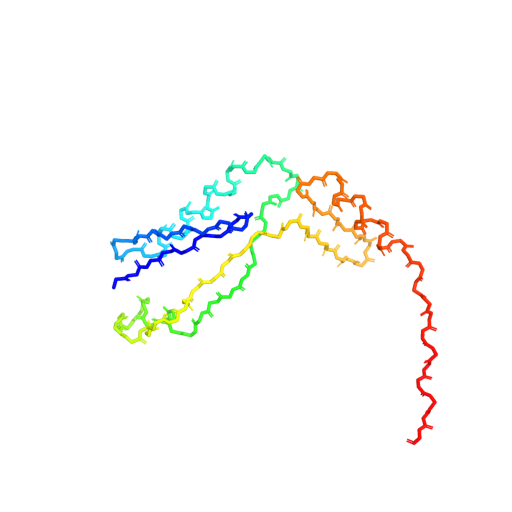 93 GLU A CA 1
ATOM 688 C C . GLU A 1 93 ? -16.253 -4.452 13.452 1.00 90.06 93 GLU A C 1
ATOM 690 O O . GLU A 1 93 ? -15.852 -4.305 14.608 1.00 90.06 93 GLU A O 1
ATOM 695 N N . ALA A 1 94 ? -16.201 -5.642 12.846 1.00 93.88 94 ALA A N 1
ATOM 696 C CA . ALA A 1 94 ? -15.708 -6.841 13.519 1.00 93.88 94 ALA A CA 1
ATOM 697 C C . ALA A 1 94 ? -14.203 -6.732 13.798 1.00 93.88 94 ALA A C 1
ATOM 699 O O . ALA A 1 94 ? -13.747 -7.033 14.905 1.00 93.88 94 ALA A O 1
ATOM 700 N N . TRP A 1 95 ? -13.438 -6.240 12.823 1.00 93.44 95 TRP A N 1
ATOM 701 C CA . TRP A 1 95 ? -12.028 -5.917 12.993 1.00 93.44 95 TRP A CA 1
ATOM 702 C C . TRP A 1 95 ? -11.808 -4.775 13.976 1.00 93.44 95 TRP A C 1
ATOM 704 O O . TRP A 1 95 ? -10.925 -4.891 14.826 1.00 93.44 95 TRP A O 1
ATOM 714 N N . LEU A 1 96 ? -12.620 -3.715 13.905 1.00 93.38 96 LEU A N 1
ATOM 715 C CA . LEU A 1 96 ? -12.538 -2.597 14.846 1.00 93.38 96 LEU A CA 1
ATOM 716 C C . LEU A 1 96 ? -12.699 -3.079 16.293 1.00 93.38 96 LEU A C 1
ATOM 718 O O . LEU A 1 96 ? -11.851 -2.787 17.134 1.00 93.38 96 LEU A O 1
ATOM 722 N N . ARG A 1 97 ? -13.751 -3.861 16.568 1.00 94.19 97 ARG A N 1
ATOM 723 C CA . ARG A 1 97 ? -14.040 -4.386 17.907 1.00 94.19 97 ARG A CA 1
ATOM 724 C C . ARG A 1 97 ? -12.928 -5.296 18.405 1.00 94.19 97 ARG A C 1
ATOM 726 O O . ARG A 1 97 ? -12.402 -5.070 19.485 1.00 94.19 97 ARG A O 1
ATOM 733 N N . LYS A 1 98 ? -12.498 -6.246 17.573 1.00 95.00 98 LYS A N 1
ATOM 734 C CA . LYS A 1 98 ? -11.404 -7.161 17.910 1.00 95.00 98 LYS A CA 1
ATOM 735 C C . LYS A 1 98 ? -10.126 -6.419 18.306 1.00 95.00 98 LYS A C 1
ATOM 737 O O . LYS A 1 98 ? -9.449 -6.819 19.244 1.00 95.00 98 LYS A O 1
ATOM 742 N N . VAL A 1 99 ? -9.765 -5.372 17.571 1.00 95.06 99 VAL A N 1
ATOM 743 C CA . VAL A 1 99 ? -8.527 -4.619 17.819 1.00 95.06 99 VAL A CA 1
ATOM 744 C C . VAL A 1 99 ? -8.667 -3.727 19.047 1.00 95.06 99 VAL A C 1
ATOM 746 O O . VAL A 1 99 ? -7.730 -3.647 19.833 1.00 95.06 99 VAL A O 1
ATOM 749 N N . ALA A 1 100 ? -9.832 -3.108 19.248 1.00 93.00 100 ALA A N 1
ATOM 750 C CA . ALA A 1 100 ? -10.121 -2.356 20.465 1.00 93.00 100 ALA A CA 1
ATOM 751 C C . ALA A 1 100 ? -10.038 -3.246 21.716 1.00 93.00 100 ALA A C 1
ATOM 753 O O . ALA A 1 100 ? -9.414 -2.848 22.698 1.00 93.00 100 ALA A O 1
ATOM 754 N N . ASP A 1 101 ? -10.587 -4.462 21.652 1.00 93.69 101 ASP A N 1
ATOM 755 C CA . ASP A 1 101 ? -10.510 -5.436 22.743 1.00 93.69 101 ASP A CA 1
ATOM 756 C C . ASP A 1 101 ? -9.047 -5.799 23.048 1.00 93.69 101 ASP A C 1
ATOM 758 O O . ASP A 1 101 ? -8.628 -5.718 24.200 1.00 93.69 101 ASP A O 1
ATOM 762 N N . LEU A 1 102 ? -8.240 -6.091 22.016 1.00 93.38 102 LEU A N 1
ATOM 763 C CA . LEU A 1 102 ? -6.806 -6.385 22.161 1.00 93.38 102 LEU A CA 1
ATOM 764 C C . LEU A 1 102 ? -6.017 -5.225 22.784 1.00 93.38 102 LEU A C 1
ATOM 766 O O . LEU A 1 102 ? -5.113 -5.450 23.583 1.00 93.38 102 LEU A O 1
ATOM 770 N N . LEU A 1 103 ? -6.336 -3.983 22.421 1.00 91.38 103 LEU A N 1
ATOM 771 C CA . LEU A 1 103 ? -5.674 -2.797 22.973 1.00 91.38 103 LEU A CA 1
ATOM 772 C C . LEU A 1 103 ? -6.081 -2.519 24.428 1.00 91.38 103 LEU A C 1
ATOM 774 O O . LEU A 1 103 ? -5.319 -1.891 25.161 1.00 91.38 103 LEU A O 1
ATOM 778 N N . ALA A 1 104 ? -7.262 -2.977 24.849 1.00 89.75 104 ALA A N 1
ATOM 779 C CA . ALA A 1 104 ? -7.746 -2.856 26.220 1.00 89.75 104 ALA A CA 1
ATOM 780 C C . ALA A 1 104 ? -7.218 -3.963 27.152 1.00 89.75 104 ALA A C 1
ATOM 782 O O . ALA A 1 104 ? -7.384 -3.859 28.372 1.00 89.75 104 ALA A O 1
ATOM 783 N N . GLU A 1 105 ? -6.589 -5.017 26.616 1.00 88.69 105 GLU A N 1
ATOM 784 C CA . GLU A 1 105 ? -6.045 -6.109 27.421 1.00 88.69 105 GLU A CA 1
ATOM 785 C C . GLU A 1 105 ? -4.941 -5.604 28.373 1.00 88.69 105 GLU A C 1
ATOM 787 O O . GLU A 1 105 ? -3.934 -5.034 27.935 1.00 88.69 105 GLU A O 1
ATOM 792 N N . PRO A 1 106 ? -5.075 -5.825 29.697 1.00 79.00 106 PRO A N 1
ATOM 793 C CA . PRO A 1 106 ? -4.044 -5.445 30.649 1.00 79.00 106 PRO A CA 1
ATOM 794 C C . PRO A 1 106 ? -2.744 -6.194 30.354 1.00 79.00 106 PRO A C 1
ATOM 796 O O . PRO A 1 106 ? -2.665 -7.414 30.495 1.00 79.00 106 PRO A O 1
ATOM 799 N N . THR A 1 107 ? -1.685 -5.465 30.002 1.00 77.56 107 THR A N 1
ATOM 800 C CA . THR A 1 107 ? -0.358 -6.073 29.873 1.00 77.56 107 THR A CA 1
ATOM 801 C C . THR A 1 107 ? 0.132 -6.483 31.260 1.00 77.56 107 THR A C 1
ATOM 803 O O . THR A 1 107 ? 0.387 -5.632 32.117 1.00 77.56 107 THR A O 1
ATOM 806 N N . ALA A 1 108 ? 0.293 -7.788 31.496 1.00 72.69 108 ALA A N 1
ATOM 807 C CA . ALA A 1 108 ? 1.007 -8.270 32.671 1.00 72.69 108 ALA A CA 1
ATOM 808 C C . ALA A 1 108 ? 2.428 -7.696 32.626 1.00 72.69 108 ALA A C 1
ATOM 810 O O . ALA A 1 108 ? 3.195 -7.973 31.704 1.00 72.69 108 ALA A O 1
ATOM 811 N N . ARG A 1 109 ? 2.770 -6.848 33.600 1.00 66.81 109 ARG A N 1
ATOM 812 C CA . ARG A 1 109 ? 4.100 -6.244 33.695 1.00 66.81 109 ARG A CA 1
ATOM 813 C C . ARG A 1 109 ? 5.128 -7.369 33.802 1.00 66.81 109 ARG A C 1
ATOM 815 O O . ARG A 1 109 ? 5.190 -8.038 34.830 1.00 66.81 109 ARG A O 1
ATOM 822 N N . GLN A 1 110 ? 5.926 -7.579 32.756 1.00 64.25 110 GLN A N 1
ATOM 823 C CA . GLN A 1 110 ? 7.084 -8.459 32.860 1.00 64.25 110 GLN A CA 1
ATOM 824 C C . GLN A 1 110 ? 8.033 -7.843 33.889 1.00 64.25 110 GLN A C 1
ATOM 826 O O . GLN A 1 110 ? 8.435 -6.684 33.759 1.00 64.25 110 GLN A O 1
ATOM 831 N N . ALA A 1 111 ? 8.330 -8.597 34.950 1.00 64.69 111 ALA A N 1
ATOM 832 C CA . ALA A 1 111 ? 9.373 -8.219 35.889 1.00 64.69 111 ALA A CA 1
ATOM 833 C C . ALA A 1 111 ? 10.686 -8.032 35.105 1.00 64.69 111 ALA A C 1
ATOM 835 O O . ALA A 1 111 ? 10.927 -8.791 34.159 1.00 64.69 111 ALA A O 1
ATOM 836 N N . PRO A 1 112 ? 11.516 -7.030 35.449 1.00 69.00 112 PRO A N 1
ATOM 837 C CA . PRO A 1 112 ? 12.815 -6.862 34.811 1.00 69.00 112 PRO A CA 1
ATOM 838 C C . PRO A 1 112 ? 13.586 -8.185 34.886 1.00 69.00 112 PRO A C 1
ATOM 840 O O . PRO A 1 112 ? 13.496 -8.855 35.919 1.00 69.00 112 PRO A O 1
ATOM 843 N N . PRO A 1 113 ? 14.324 -8.584 33.835 1.00 67.81 113 PRO A N 1
ATOM 844 C CA . PRO A 1 113 ? 15.165 -9.768 33.923 1.00 67.81 113 PRO A CA 1
ATOM 845 C C . PRO A 1 113 ? 16.112 -9.593 35.114 1.00 67.81 113 PRO A C 1
ATOM 847 O O . PRO A 1 113 ? 16.826 -8.591 35.190 1.00 67.81 113 PRO A O 1
ATOM 850 N N . GLU A 1 114 ? 16.077 -10.529 36.067 1.00 69.19 114 GLU A N 1
ATOM 851 C CA . GLU A 1 114 ? 17.035 -10.542 37.169 1.00 69.19 114 GLU A CA 1
ATOM 852 C C . GLU A 1 114 ? 18.434 -10.644 36.559 1.00 69.19 11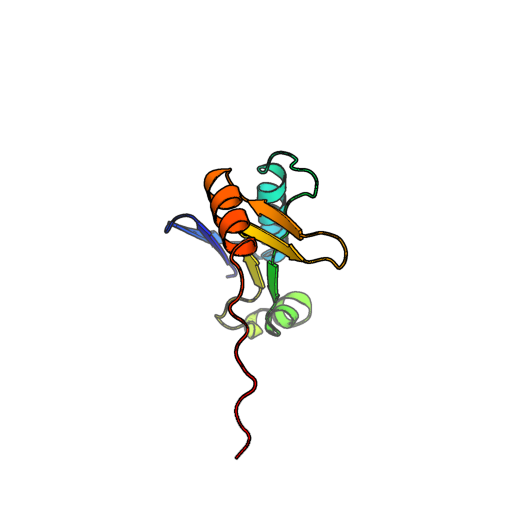4 GLU A C 1
ATOM 854 O O . GLU A 1 114 ? 18.754 -11.600 35.849 1.00 69.19 114 GLU A O 1
ATOM 859 N N . GLY A 1 115 ? 19.223 -9.586 36.755 1.00 69.62 115 GLY A N 1
ATOM 860 C CA . GLY A 1 115 ? 20.551 -9.455 36.176 1.00 69.62 115 GLY A CA 1
ATOM 861 C C . GLY A 1 115 ? 21.441 -10.635 36.551 1.00 69.62 115 GLY A C 1
ATOM 862 O O . GLY A 1 115 ? 21.442 -11.085 37.699 1.00 69.62 115 GLY A O 1
ATOM 863 N N . ARG A 1 116 ? 22.213 -11.111 35.575 1.00 55.50 116 ARG A N 1
ATOM 864 C CA . ARG A 1 116 ? 23.308 -12.053 35.782 1.00 55.50 116 ARG A CA 1
ATOM 865 C C . ARG A 1 116 ? 24.589 -11.493 35.197 1.00 55.50 116 ARG A C 1
ATOM 867 O O . ARG A 1 116 ? 24.504 -10.907 34.095 1.00 55.50 116 ARG A O 1
#

Secondary structure (DSSP, 8-state):
--EEEEEETTEEEEEE-TT-HHHHHHHHHHHHHHHS---TT----EEE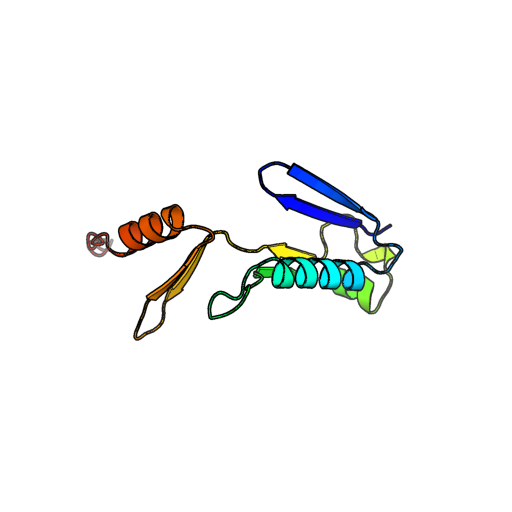E-TTHHHHHHS-GGGG-SS-SEEEE--SEEEEE-SS-EEEEESSHHHHHHHHHHHHS----PPPP---

Radius of gyration: 19.94 Å; chains: 1; bounding box: 40×27×59 Å

Foldseek 3Di:
DDWDWDDDPNDIDIGDDVLPVVVVVVVVVVVVQVPDDDDPPTWDKDWDADPLVVCSVPNPVVSSPDDDGIDIDTDQWDWDDDPVDIDIDHPDPVVVVVVVVVVPDDPDDDDPPPDD